Protein AF-A0A379X1G8-F1 (afdb_monomer_lite)

Sequence (60 aa):
MDDVRSLGVIYINHNFATESEANLALNEEADVRNAMYYHVILIREPGSNGNIHASANIYR

pLDDT: mean 89.83, std 8.85, range [57.94, 97.06]

Secondary structure (DSSP, 8-state):
-----EEEEEEEEEEESSHHHHHHHHHHHHHHTT-SEEEEEEEEPBTBSS-EEEEEEEE-

Foldseek 3Di:
DDAWAWPFKDWDPDWDQDVVVLVVVAVVVQVVSVFPDKDWDWDQDVPPPRTITIMITTTD

Structure (mmCIF, N/CA/C/O backbone):
data_AF-A0A379X1G8-F1
#
_entry.id   AF-A0A379X1G8-F1
#
loop_
_atom_site.group_PDB
_atom_site.id
_atom_site.type_symbol
_atom_site.label_atom_id
_atom_site.label_alt_id
_atom_site.label_comp_id
_atom_site.label_asym_id
_atom_site.label_entity_id
_atom_site.label_seq_id
_atom_site.pdbx_PDB_ins_code
_atom_site.Cartn_x
_atom_site.Cartn_y
_atom_site.Cartn_z
_atom_site.occupancy
_atom_site.B_iso_or_equiv
_atom_site.auth_seq_id
_atom_site.auth_comp_id
_atom_site.auth_asym_id
_atom_site.auth_atom_id
_atom_site.pdbx_PDB_model_num
ATOM 1 N N . MET A 1 1 ? -12.260 -14.503 20.609 1.00 57.94 1 MET A N 1
ATOM 2 C CA . MET A 1 1 ? -11.209 -14.033 19.676 1.00 57.94 1 MET A CA 1
ATOM 3 C C . MET A 1 1 ? -11.982 -13.352 18.560 1.00 57.94 1 MET A C 1
ATOM 5 O O . MET A 1 1 ? -12.248 -14.002 17.563 1.00 57.94 1 MET A O 1
ATOM 9 N N . ASP A 1 2 ? -12.483 -12.133 18.788 1.00 70.69 2 ASP A N 1
ATOM 10 C CA . ASP A 1 2 ? -13.724 -11.700 18.110 1.00 70.69 2 ASP A CA 1
ATOM 11 C C . ASP A 1 2 ? -13.733 -10.297 17.502 1.00 70.69 2 ASP A C 1
ATOM 13 O O . ASP A 1 2 ? -14.755 -9.894 16.957 1.00 70.69 2 ASP A O 1
ATOM 17 N N . ASP A 1 3 ? -12.624 -9.563 17.483 1.00 73.12 3 ASP A N 1
ATOM 18 C CA . ASP A 1 3 ? -12.692 -8.156 17.070 1.00 73.12 3 ASP A CA 1
ATOM 19 C C . ASP A 1 3 ? -11.803 -7.812 15.877 1.00 73.12 3 ASP A C 1
ATOM 21 O O . ASP A 1 3 ? -11.444 -6.659 15.737 1.00 73.12 3 ASP A O 1
ATOM 25 N N . VAL A 1 4 ? -11.456 -8.768 15.003 1.00 81.75 4 VAL A N 1
ATOM 26 C CA . VAL A 1 4 ? -10.846 -8.427 13.703 1.00 81.75 4 VAL A CA 1
ATOM 27 C C . VAL A 1 4 ? -11.957 -8.297 12.667 1.00 81.75 4 VAL A C 1
ATOM 29 O O . VAL A 1 4 ? -12.475 -9.290 12.151 1.00 81.75 4 VAL A O 1
ATOM 32 N N . ARG A 1 5 ? -12.341 -7.061 12.356 1.00 89.44 5 ARG A N 1
ATOM 33 C CA . ARG A 1 5 ? -13.352 -6.724 11.350 1.00 89.44 5 ARG A CA 1
ATOM 34 C C . ARG A 1 5 ? -12.678 -6.207 10.096 1.00 89.44 5 ARG A C 1
ATOM 36 O O . ARG A 1 5 ? -11.902 -5.259 10.151 1.00 89.44 5 ARG A O 1
ATOM 43 N N . SER A 1 6 ? -13.007 -6.795 8.948 1.00 92.56 6 SER A N 1
ATOM 44 C CA . SER A 1 6 ? -12.546 -6.252 7.671 1.00 92.56 6 SER A CA 1
ATOM 45 C C . SER A 1 6 ? -13.166 -4.874 7.438 1.00 92.56 6 SER A C 1
ATOM 47 O O . SER A 1 6 ? -14.385 -4.714 7.488 1.00 92.56 6 SER A O 1
ATOM 49 N N . LEU A 1 7 ? -12.311 -3.890 7.169 1.00 93.25 7 LEU A N 1
ATOM 50 C CA . LEU A 1 7 ? -12.694 -2.544 6.742 1.00 93.25 7 LEU A CA 1
ATOM 51 C C . LEU A 1 7 ? -12.676 -2.406 5.207 1.00 93.25 7 LEU A C 1
ATOM 53 O O . LEU A 1 7 ? -12.957 -1.334 4.675 1.00 93.25 7 LEU A O 1
ATOM 57 N N . GLY A 1 8 ? -12.347 -3.487 4.491 1.00 94.50 8 GLY A N 1
ATOM 58 C CA . GLY A 1 8 ? -12.260 -3.538 3.035 1.00 94.50 8 GLY A CA 1
ATOM 59 C C . GLY A 1 8 ? -10.824 -3.579 2.517 1.00 94.50 8 GLY A C 1
ATOM 60 O O . GLY A 1 8 ? -9.932 -4.148 3.149 1.00 94.50 8 GLY A O 1
ATOM 61 N N . VAL A 1 9 ? -10.621 -2.998 1.333 1.00 95.69 9 VAL A N 1
ATOM 62 C CA . VAL A 1 9 ? -9.353 -3.036 0.593 1.00 95.69 9 VAL A CA 1
ATOM 63 C C . VAL A 1 9 ? -8.900 -1.613 0.265 1.00 95.69 9 VAL A C 1
ATOM 65 O O . VAL A 1 9 ? -9.701 -0.764 -0.143 1.00 95.69 9 VAL A O 1
ATOM 68 N N . ILE A 1 10 ? -7.614 -1.341 0.454 1.00 95.62 10 ILE A N 1
ATOM 69 C CA . ILE A 1 10 ? -6.919 -0.175 -0.089 1.00 95.62 10 ILE A CA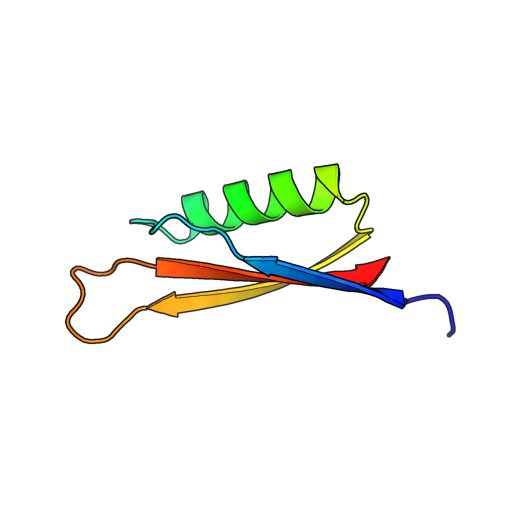 1
ATOM 70 C C . ILE A 1 10 ? -6.391 -0.562 -1.464 1.00 95.62 10 ILE A C 1
ATOM 72 O O . ILE A 1 10 ? -5.729 -1.588 -1.611 1.00 95.62 10 ILE A O 1
ATOM 76 N N . TYR A 1 11 ? -6.669 0.272 -2.457 1.00 94.44 11 TYR A N 1
ATOM 77 C CA . TYR A 1 11 ? -6.068 0.184 -3.778 1.00 94.44 11 TYR A CA 1
ATOM 78 C C . TYR A 1 11 ? -5.431 1.529 -4.086 1.00 94.44 11 TYR A C 1
ATOM 80 O O . TYR A 1 11 ? -6.131 2.545 -4.110 1.00 94.44 11 TYR A O 1
ATOM 88 N N . ILE A 1 12 ? -4.119 1.543 -4.302 1.00 93.56 12 ILE A N 1
ATOM 89 C CA . ILE A 1 12 ? -3.428 2.768 -4.675 1.00 93.56 12 ILE A CA 1
ATOM 90 C C . ILE A 1 12 ? -3.468 2.885 -6.192 1.00 93.56 12 ILE A C 1
ATOM 92 O O . ILE A 1 12 ? -2.884 2.076 -6.908 1.00 93.56 12 ILE A O 1
ATOM 96 N N . ASN A 1 13 ? -4.152 3.912 -6.694 1.00 89.62 13 ASN A N 1
ATOM 97 C CA . ASN A 1 13 ? -4.242 4.187 -8.128 1.00 89.62 13 ASN A CA 1
ATOM 98 C C . ASN A 1 13 ? -2.975 4.895 -8.654 1.00 89.62 13 ASN A C 1
ATOM 100 O O . ASN A 1 13 ? -3.048 5.926 -9.323 1.00 89.62 13 ASN A O 1
ATOM 104 N N . HIS A 1 14 ? -1.808 4.382 -8.273 1.00 86.88 14 HIS A N 1
ATOM 105 C CA . HIS A 1 14 ? -0.495 4.864 -8.671 1.00 86.88 14 HIS A CA 1
ATOM 106 C C . HIS A 1 14 ? 0.496 3.699 -8.645 1.00 86.88 14 HIS A C 1
ATOM 108 O O . HIS A 1 14 ? 0.466 2.869 -7.737 1.00 86.88 14 HIS A O 1
ATOM 114 N N . ASN A 1 15 ? 1.378 3.658 -9.638 1.00 89.88 15 ASN A N 1
ATOM 115 C CA . ASN A 1 15 ? 2.410 2.637 -9.746 1.00 89.88 15 ASN A CA 1
ATOM 116 C C . ASN A 1 15 ? 3.665 3.070 -8.995 1.00 89.88 15 ASN A C 1
ATOM 118 O O . ASN A 1 15 ? 4.125 4.193 -9.176 1.00 89.88 15 ASN A O 1
ATOM 122 N N . PHE A 1 16 ? 4.273 2.156 -8.247 1.00 91.38 16 PHE A N 1
ATOM 123 C CA . PHE A 1 16 ? 5.503 2.437 -7.510 1.00 91.38 16 PHE A CA 1
ATOM 124 C C . PHE A 1 16 ? 6.725 1.818 -8.171 1.00 91.38 16 PHE A C 1
ATOM 126 O O . PHE A 1 16 ? 6.652 0.726 -8.737 1.00 91.38 16 PHE A O 1
ATOM 133 N N . ALA A 1 17 ? 7.865 2.496 -8.062 1.00 89.81 17 ALA A N 1
ATOM 134 C CA . ALA A 1 17 ? 9.143 1.941 -8.489 1.00 89.81 17 ALA A CA 1
ATOM 135 C C . ALA A 1 17 ? 9.702 0.963 -7.442 1.00 89.81 17 ALA A C 1
ATOM 137 O O . ALA A 1 17 ? 10.354 -0.025 -7.789 1.00 89.81 17 ALA A O 1
ATOM 138 N N . THR A 1 18 ? 9.436 1.218 -6.156 1.00 90.88 18 THR A N 1
ATOM 139 C CA . THR A 1 18 ? 9.982 0.433 -5.043 1.00 90.88 18 THR A CA 1
ATOM 140 C C . THR A 1 18 ? 8.906 -0.056 -4.076 1.00 90.88 18 THR A C 1
ATOM 142 O O . THR A 1 18 ? 7.854 0.558 -3.907 1.00 90.88 18 THR A O 1
ATOM 145 N N . GLU A 1 19 ? 9.175 -1.178 -3.401 1.00 91.62 19 GLU A N 1
ATOM 146 C CA . GLU A 1 19 ? 8.257 -1.715 -2.384 1.00 91.62 19 GLU A CA 1
ATOM 147 C C . GLU A 1 19 ? 8.158 -0.784 -1.177 1.00 91.62 19 GLU A C 1
ATOM 149 O O . GLU A 1 19 ? 7.113 -0.710 -0.546 1.00 91.62 19 GLU A O 1
ATOM 154 N N . SER A 1 20 ? 9.230 -0.053 -0.860 1.00 94.06 20 SER A N 1
ATOM 155 C CA . SER A 1 20 ? 9.237 0.882 0.265 1.00 94.06 20 SER A CA 1
ATOM 156 C C . SER A 1 20 ? 8.244 2.024 0.058 1.00 94.06 20 SER A C 1
ATOM 158 O O . SER A 1 20 ? 7.511 2.352 0.984 1.00 94.06 20 SER A O 1
ATOM 160 N N . GLU A 1 21 ? 8.190 2.606 -1.144 1.00 94.19 21 GLU A N 1
ATOM 161 C CA . GLU A 1 21 ? 7.211 3.649 -1.479 1.00 94.19 21 GLU A CA 1
ATOM 162 C C . GLU A 1 21 ? 5.782 3.095 -1.455 1.00 94.19 21 GLU A C 1
ATOM 164 O O . GLU A 1 21 ? 4.890 3.714 -0.880 1.00 94.19 21 GLU A O 1
ATOM 169 N N . ALA A 1 22 ? 5.581 1.894 -2.008 1.00 94.56 22 ALA A N 1
ATOM 170 C CA . ALA A 1 22 ? 4.289 1.215 -1.984 1.00 94.56 22 ALA A CA 1
ATOM 171 C C . ALA A 1 22 ? 3.801 0.947 -0.549 1.00 94.56 22 ALA A C 1
ATOM 173 O O . ALA A 1 22 ? 2.642 1.196 -0.226 1.00 94.56 22 ALA A O 1
ATOM 174 N N . ASN A 1 23 ? 4.688 0.465 0.324 1.00 95.06 23 ASN A N 1
ATOM 175 C CA . ASN A 1 23 ? 4.379 0.201 1.727 1.00 95.06 23 ASN A CA 1
ATOM 176 C C . ASN A 1 23 ? 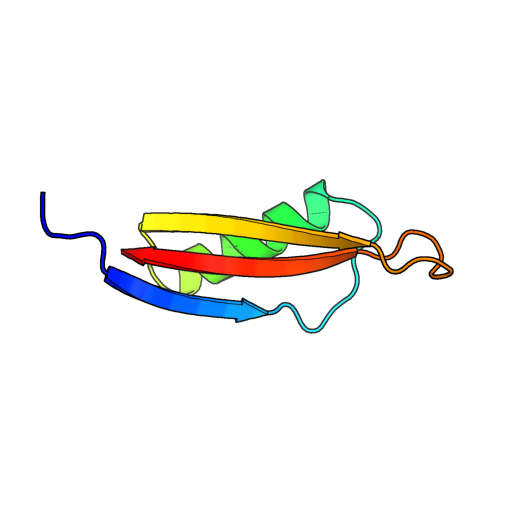4.053 1.485 2.493 1.00 95.06 23 ASN A C 1
ATOM 178 O O . ASN A 1 23 ? 3.117 1.487 3.287 1.00 95.06 23 ASN A O 1
ATOM 182 N N . LEU A 1 24 ? 4.794 2.568 2.242 1.00 96.00 24 LEU A N 1
ATOM 183 C CA . LEU A 1 24 ? 4.542 3.862 2.871 1.00 96.00 24 LEU A CA 1
ATOM 184 C C . LEU A 1 24 ? 3.160 4.402 2.483 1.00 96.00 24 LEU A C 1
ATOM 186 O O . LEU A 1 24 ? 2.376 4.738 3.363 1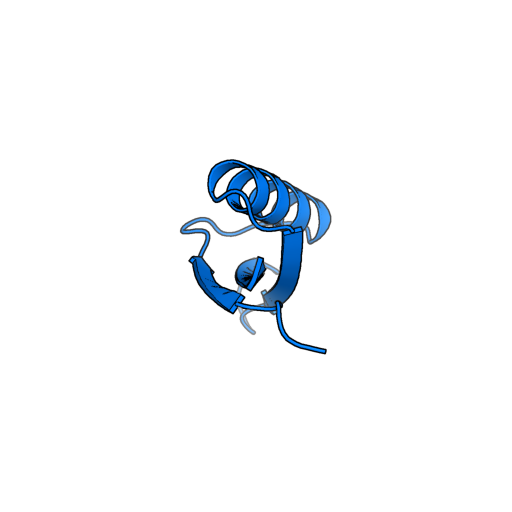.00 96.00 24 LEU A O 1
ATOM 190 N N . ALA A 1 25 ? 2.814 4.369 1.193 1.00 95.44 25 ALA A N 1
ATOM 191 C CA . ALA A 1 25 ? 1.496 4.795 0.723 1.00 95.44 25 ALA A CA 1
ATOM 192 C C . ALA A 1 25 ? 0.352 3.946 1.309 1.00 95.44 25 ALA A C 1
ATOM 194 O O . ALA A 1 25 ? -0.693 4.470 1.692 1.00 95.44 25 ALA A O 1
ATOM 195 N N . LEU A 1 26 ? 0.540 2.625 1.410 1.00 96.25 26 LEU A N 1
ATOM 196 C CA . LEU A 1 26 ? -0.447 1.739 2.033 1.00 96.25 26 LEU A CA 1
ATOM 197 C C . LEU A 1 26 ? -0.597 1.999 3.535 1.00 96.25 26 LEU A C 1
ATOM 199 O O . LEU A 1 26 ? -1.707 1.889 4.054 1.00 96.25 26 LEU A O 1
ATOM 203 N N . ASN A 1 27 ? 0.491 2.342 4.227 1.00 95.75 27 ASN A N 1
ATOM 204 C CA . ASN A 1 27 ? 0.452 2.681 5.644 1.00 95.75 27 ASN A CA 1
ATOM 205 C C . ASN A 1 27 ? -0.293 3.999 5.890 1.00 95.75 27 ASN A C 1
ATOM 207 O O . ASN A 1 27 ? -1.183 4.022 6.737 1.00 95.75 27 ASN A O 1
ATOM 211 N N . GLU A 1 28 ? -0.008 5.042 5.107 1.00 96.00 28 GLU A N 1
ATOM 212 C CA . GLU A 1 28 ? -0.721 6.324 5.186 1.00 96.00 28 GLU A CA 1
ATOM 213 C C . GLU A 1 28 ? -2.233 6.142 4.964 1.00 96.00 28 GLU A C 1
ATOM 215 O O . GLU A 1 28 ? -3.051 6.642 5.737 1.00 96.00 28 GLU A O 1
ATOM 220 N N . GLU A 1 29 ? -2.630 5.356 3.959 1.00 95.31 29 GLU A N 1
ATOM 221 C CA . GLU A 1 29 ? -4.043 5.059 3.693 1.00 95.31 29 GLU A CA 1
ATOM 222 C C . GLU A 1 29 ? -4.699 4.191 4.780 1.00 95.31 29 GLU A C 1
ATOM 224 O O . GLU A 1 29 ? -5.885 4.360 5.085 1.00 95.31 29 GLU A O 1
ATOM 229 N N . ALA A 1 30 ? -3.958 3.259 5.386 1.00 95.38 30 ALA A N 1
ATOM 230 C CA . ALA A 1 30 ? -4.459 2.450 6.497 1.00 95.38 30 ALA A CA 1
ATOM 231 C C . ALA A 1 30 ? -4.744 3.314 7.734 1.00 95.38 30 ALA A C 1
ATOM 233 O O . ALA A 1 30 ? -5.801 3.152 8.355 1.00 95.38 30 ALA A O 1
ATOM 234 N N . ASP A 1 31 ? -3.867 4.276 8.031 1.00 95.06 31 ASP A N 1
ATOM 235 C CA . ASP A 1 31 ? -4.030 5.222 9.136 1.00 95.06 31 ASP A CA 1
ATOM 236 C C . ASP A 1 31 ? -5.235 6.148 8.908 1.00 95.06 31 ASP A C 1
ATOM 238 O O . ASP A 1 31 ? -6.069 6.314 9.803 1.00 95.06 31 ASP A O 1
ATOM 242 N N . VAL A 1 32 ? -5.407 6.674 7.686 1.00 94.94 32 VAL A N 1
ATOM 243 C CA . VAL A 1 32 ? -6.586 7.478 7.296 1.00 94.94 32 VAL A CA 1
ATOM 244 C C . VAL A 1 32 ? -7.888 6.698 7.499 1.00 94.94 32 VAL A C 1
ATOM 246 O O . VAL A 1 32 ? -8.902 7.256 7.926 1.00 94.94 32 VAL A O 1
ATOM 249 N N . ARG A 1 33 ? -7.868 5.388 7.231 1.00 93.00 33 ARG A N 1
ATOM 250 C CA . ARG A 1 33 ? -9.022 4.491 7.399 1.00 93.00 33 ARG A CA 1
ATOM 251 C C . ARG A 1 33 ? -9.160 3.933 8.817 1.00 93.00 33 ARG A C 1
ATOM 253 O O . ARG A 1 33 ? -10.116 3.201 9.080 1.00 93.00 33 ARG A O 1
ATOM 260 N N . ASN A 1 34 ? -8.266 4.312 9.734 1.00 93.69 34 ASN A N 1
ATOM 261 C CA . ASN A 1 34 ? -8.243 3.874 11.129 1.00 93.69 34 ASN A CA 1
ATOM 262 C C . ASN A 1 34 ? -8.212 2.335 11.256 1.00 93.69 34 ASN A C 1
ATOM 264 O O . ASN A 1 34 ? -8.923 1.746 12.081 1.00 93.69 34 ASN A O 1
ATOM 268 N N . ALA A 1 35 ? -7.437 1.692 10.377 1.00 95.00 35 ALA A N 1
ATOM 269 C CA . ALA A 1 35 ? -7.189 0.258 10.393 1.00 95.00 35 ALA A CA 1
ATOM 270 C C . ALA A 1 35 ? -6.089 -0.076 11.409 1.00 95.00 35 ALA A C 1
ATOM 272 O O . ALA A 1 35 ? -5.031 0.541 11.410 1.00 95.00 35 ALA A O 1
ATOM 273 N N . MET A 1 36 ? -6.327 -1.070 12.267 1.00 93.25 36 MET A N 1
ATOM 274 C CA . MET A 1 36 ? -5.328 -1.543 13.239 1.00 93.25 36 MET A CA 1
ATOM 275 C C . MET A 1 36 ? -4.391 -2.592 12.643 1.00 93.25 36 MET A C 1
ATOM 277 O O . MET A 1 36 ? -3.253 -2.736 13.086 1.00 93.25 36 MET A O 1
ATOM 281 N N . TYR A 1 37 ? -4.866 -3.319 11.633 1.00 92.25 37 TYR A N 1
ATOM 282 C CA . TYR A 1 37 ? -4.100 -4.342 10.942 1.00 92.25 37 TYR A CA 1
ATOM 283 C C . TYR A 1 37 ? -4.305 -4.209 9.446 1.00 92.25 37 TYR A C 1
ATOM 285 O O . TYR A 1 37 ? -5.395 -3.887 8.972 1.00 92.25 37 TYR A O 1
ATOM 293 N N . TYR A 1 38 ? -3.268 -4.520 8.685 1.00 94.00 38 TYR A N 1
ATOM 294 C CA . TYR A 1 38 ? -3.380 -4.607 7.244 1.00 94.00 38 TYR A CA 1
ATOM 295 C C . TYR A 1 38 ? -2.453 -5.680 6.693 1.00 94.00 38 TYR A C 1
ATOM 297 O O . TYR A 1 38 ? -1.395 -5.971 7.251 1.00 94.00 38 TYR A O 1
ATOM 305 N N . HIS A 1 39 ? -2.884 -6.294 5.599 1.00 94.88 39 HIS A N 1
ATOM 306 C CA . HIS A 1 39 ? -2.104 -7.266 4.855 1.00 94.88 39 HIS A CA 1
ATOM 307 C C . HIS A 1 39 ? -1.798 -6.695 3.478 1.00 94.88 39 HIS A C 1
ATOM 309 O O . HIS A 1 39 ? -2.702 -6.524 2.659 1.00 94.88 39 HIS A O 1
ATOM 315 N N . VAL A 1 40 ? -0.524 -6.384 3.258 1.00 95.56 40 VAL A N 1
ATOM 316 C CA . VAL A 1 40 ? -0.018 -5.798 2.019 1.00 95.56 40 VAL A CA 1
ATOM 317 C C . VAL A 1 40 ? 0.020 -6.838 0.902 1.00 95.56 40 VAL A C 1
ATOM 319 O O . VAL A 1 40 ? 0.471 -7.965 1.093 1.00 95.56 40 VAL A O 1
ATOM 322 N N . ILE A 1 41 ? -0.405 -6.421 -0.285 1.00 95.06 41 ILE A N 1
ATOM 323 C CA . ILE A 1 41 ? -0.378 -7.182 -1.527 1.00 95.06 41 ILE A CA 1
ATOM 324 C C . ILE A 1 41 ? 0.283 -6.298 -2.589 1.00 95.06 41 ILE A C 1
ATOM 326 O O . ILE A 1 41 ? -0.319 -5.350 -3.101 1.00 95.06 41 ILE A O 1
ATOM 330 N N . LEU A 1 42 ? 1.537 -6.619 -2.912 1.00 93.38 42 LEU A N 1
ATOM 331 C CA . LEU A 1 42 ? 2.310 -5.949 -3.956 1.00 93.38 42 LEU A CA 1
ATOM 332 C C . LEU A 1 42 ? 2.369 -6.840 -5.193 1.00 93.38 42 LEU A C 1
ATOM 334 O O . LEU A 1 42 ? 2.849 -7.972 -5.127 1.00 93.38 42 LEU A O 1
ATOM 338 N N . ILE A 1 43 ? 1.892 -6.329 -6.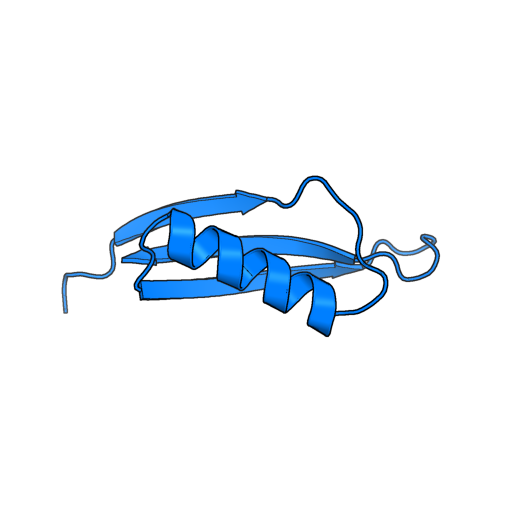325 1.00 91.38 43 ILE A N 1
ATOM 339 C CA . ILE A 1 43 ? 1.883 -7.057 -7.596 1.00 91.38 43 ILE A CA 1
ATOM 340 C C . ILE A 1 43 ? 2.822 -6.350 -8.565 1.00 91.38 43 ILE A C 1
ATOM 34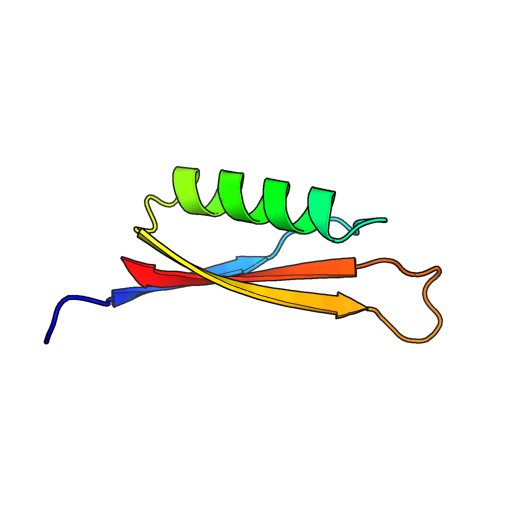2 O O . ILE A 1 43 ? 2.645 -5.174 -8.873 1.00 91.38 43 ILE A O 1
ATOM 346 N N . ARG A 1 44 ? 3.817 -7.082 -9.070 1.00 88.94 44 ARG A N 1
ATOM 347 C CA . ARG A 1 44 ? 4.673 -6.629 -10.171 1.00 88.94 44 ARG A CA 1
ATOM 348 C C . ARG A 1 44 ? 4.143 -7.205 -11.471 1.00 88.94 44 ARG A C 1
ATOM 350 O O . ARG A 1 44 ? 4.103 -8.424 -11.630 1.00 88.94 44 ARG A O 1
ATOM 357 N N . GLU A 1 45 ? 3.745 -6.340 -12.393 1.00 77.38 45 GLU A N 1
ATOM 358 C CA . GLU A 1 45 ? 3.264 -6.786 -13.698 1.00 77.38 45 GLU A CA 1
ATOM 359 C C . GLU A 1 45 ? 4.435 -7.292 -14.559 1.00 77.38 45 GLU A C 1
ATOM 361 O O . GLU A 1 45 ? 5.386 -6.539 -14.804 1.00 77.38 45 GLU A O 1
ATOM 366 N N . PRO A 1 46 ? 4.398 -8.548 -15.042 1.00 73.44 46 PRO A N 1
ATOM 367 C CA . PRO A 1 46 ? 5.427 -9.061 -15.937 1.00 73.44 46 PRO A CA 1
ATOM 368 C C . PRO A 1 46 ? 5.419 -8.264 -17.248 1.00 73.44 46 PRO A C 1
ATOM 370 O O . PRO A 1 46 ? 4.396 -8.158 -17.917 1.00 73.44 46 PRO A O 1
ATOM 373 N N . GLY A 1 47 ? 6.569 -7.692 -17.611 1.00 73.06 47 GLY A N 1
ATOM 374 C CA . GLY A 1 47 ? 6.717 -6.843 -18.800 1.00 73.06 47 GLY A CA 1
ATOM 375 C C . GLY A 1 47 ? 6.490 -5.347 -18.555 1.00 73.06 47 GLY A C 1
ATOM 376 O O . GLY A 1 47 ? 6.780 -4.544 -19.438 1.00 73.06 47 GLY A O 1
ATOM 377 N N . SER A 1 48 ? 6.049 -4.955 -17.359 1.00 65.44 48 SER A N 1
ATOM 378 C CA . SER A 1 48 ? 6.174 -3.576 -16.884 1.00 65.44 48 SER A CA 1
ATOM 379 C C . SER A 1 48 ? 7.588 -3.380 -16.332 1.00 65.44 48 SER A C 1
ATOM 381 O O . SER A 1 48 ? 8.193 -4.344 -15.865 1.00 65.44 48 SER A O 1
ATOM 383 N N . ASN A 1 49 ? 8.139 -2.165 -16.377 1.00 70.25 49 ASN A N 1
ATOM 384 C CA . ASN A 1 49 ? 9.515 -1.804 -15.973 1.00 70.25 49 ASN A CA 1
ATOM 385 C C . ASN A 1 49 ? 9.820 -1.996 -14.462 1.00 70.25 49 ASN A C 1
ATOM 387 O O . ASN A 1 49 ? 10.577 -1.240 -13.863 1.00 70.25 49 ASN A O 1
ATOM 391 N N . GLY A 1 50 ? 9.221 -2.993 -13.815 1.00 72.56 50 GLY A N 1
ATOM 392 C CA . GLY A 1 50 ? 9.282 -3.220 -12.379 1.00 72.56 50 GLY A CA 1
ATOM 393 C C . GLY A 1 50 ? 8.216 -2.463 -11.593 1.00 72.56 50 GLY A C 1
ATOM 394 O O . GLY A 1 50 ? 8.256 -2.538 -10.367 1.00 72.56 50 GLY A O 1
ATOM 395 N N . ASN A 1 51 ? 7.275 -1.788 -12.269 1.00 86.06 51 ASN A N 1
ATOM 396 C CA . ASN A 1 51 ? 6.189 -1.056 -11.622 1.00 86.06 51 ASN A CA 1
ATOM 397 C C . ASN A 1 51 ? 5.370 -1.980 -10.717 1.00 86.06 51 ASN A C 1
ATOM 399 O O . ASN A 1 51 ? 4.979 -3.086 -11.103 1.00 86.06 51 ASN A O 1
ATOM 403 N N . ILE A 1 52 ? 5.110 -1.490 -9.513 1.00 91.88 52 ILE A N 1
ATOM 404 C CA . ILE A 1 52 ? 4.414 -2.200 -8.454 1.00 91.88 52 ILE A CA 1
ATOM 405 C C . ILE A 1 52 ? 3.027 -1.597 -8.305 1.00 91.88 52 ILE A C 1
ATOM 407 O O . ILE A 1 52 ? 2.884 -0.402 -8.043 1.00 91.88 52 ILE A O 1
ATOM 411 N N . HIS A 1 53 ? 2.019 -2.452 -8.410 1.00 93.50 53 HIS A N 1
ATOM 412 C CA . HIS A 1 53 ? 0.664 -2.155 -7.976 1.00 93.50 53 HIS A CA 1
ATOM 413 C C . HIS A 1 53 ? 0.550 -2.483 -6.497 1.00 93.50 53 HIS A C 1
ATOM 415 O O . HIS A 1 53 ? 0.836 -3.610 -6.078 1.00 93.50 53 HIS A O 1
ATOM 421 N N . ALA A 1 54 ? 0.155 -1.490 -5.709 1.00 95.25 54 ALA A N 1
ATOM 422 C CA . ALA A 1 54 ? 0.047 -1.609 -4.267 1.00 95.25 54 ALA A CA 1
ATOM 423 C C . ALA A 1 54 ? -1.422 -1.720 -3.852 1.00 95.25 54 ALA A C 1
ATOM 425 O O . ALA A 1 54 ? -2.247 -0.852 -4.152 1.00 95.25 54 ALA A O 1
ATOM 426 N N . SER A 1 55 ? -1.741 -2.783 -3.125 1.00 96.19 55 SER A N 1
ATOM 427 C CA . SER A 1 55 ? -3.043 -2.963 -2.492 1.00 96.19 55 SER A CA 1
ATOM 428 C C . SER A 1 55 ? -2.879 -3.549 -1.095 1.00 96.19 55 SER A C 1
ATOM 430 O O . SER A 1 55 ? -1.845 -4.136 -0.784 1.00 96.19 55 SER A O 1
ATOM 432 N N . ALA A 1 56 ? -3.870 -3.377 -0.226 1.00 97.06 56 ALA A N 1
ATOM 433 C CA . ALA A 1 56 ? -3.859 -4.010 1.088 1.00 97.06 56 ALA A CA 1
ATOM 434 C C . ALA A 1 56 ? -5.268 -4.328 1.574 1.00 97.06 56 ALA A C 1
ATOM 436 O O . ALA A 1 56 ? -6.171 -3.500 1.461 1.00 97.06 56 ALA A O 1
ATOM 437 N N . ASN A 1 57 ? -5.444 -5.498 2.183 1.00 96.69 57 ASN A N 1
ATOM 438 C CA . ASN A 1 57 ? -6.645 -5.781 2.963 1.00 96.69 57 ASN A CA 1
ATOM 439 C C . ASN A 1 57 ? -6.491 -5.135 4.334 1.00 96.69 57 ASN A C 1
ATOM 441 O O . ASN A 1 57 ? -5.465 -5.335 4.980 1.00 96.69 57 ASN A O 1
ATOM 445 N N . ILE A 1 58 ? -7.496 -4.392 4.783 1.00 96.00 58 ILE A N 1
ATOM 446 C CA . ILE A 1 58 ? -7.456 -3.683 6.060 1.00 96.00 58 ILE A CA 1
ATOM 447 C C . ILE A 1 58 ? -8.474 -4.235 7.045 1.00 96.00 58 ILE A C 1
ATOM 449 O O . ILE A 1 58 ? -9.581 -4.646 6.681 1.00 96.00 58 ILE A O 1
ATOM 453 N N . TYR A 1 59 ? -8.087 -4.210 8.313 1.00 94.25 59 TYR A N 1
ATOM 454 C CA . TYR A 1 59 ? -8.866 -4.717 9.422 1.00 94.25 59 TYR A CA 1
ATOM 455 C C . TYR A 1 59 ? -8.742 -3.789 10.627 1.00 94.25 59 TYR A C 1
ATOM 457 O O . TYR A 1 59 ? -7.736 -3.100 10.808 1.00 94.25 59 TYR A O 1
ATOM 465 N N . ARG A 1 60 ? -9.766 -3.795 11.466 1.00 89.75 60 ARG A N 1
ATOM 466 C CA . ARG A 1 60 ? -9.771 -3.142 12.769 1.00 89.75 60 ARG A CA 1
ATOM 467 C C . ARG A 1 60 ? -10.161 -4.136 13.829 1.00 89.75 60 ARG A C 1
ATOM 469 O O . ARG A 1 60 ? -11.081 -4.920 13.512 1.00 89.75 60 ARG A O 1
#

Radius of gyration: 12.38 Å; chains: 1; bounding box: 24×22×38 Å

InterPro domains:
  IPR010854 YdgH/BhsA/McbA-like domain [PF07338] (6-60)
  IPR025543 Dodecin-like [G3DSA:3.30.1660.10] (1-60)
  IPR036275 YdgH-like superfamily [SSF159871] (3-60)

Organism: Salmonella enterica I (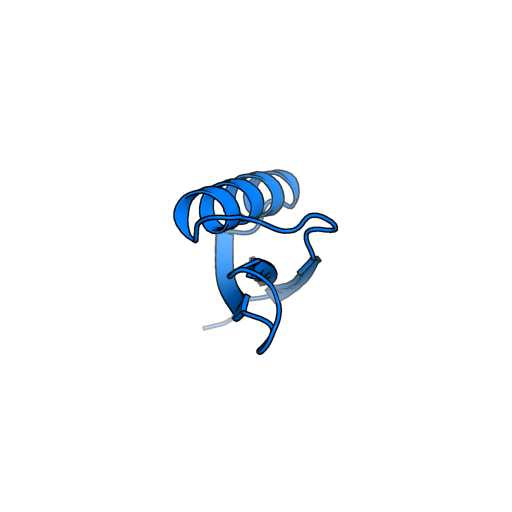NCBI:txid59201)